Pr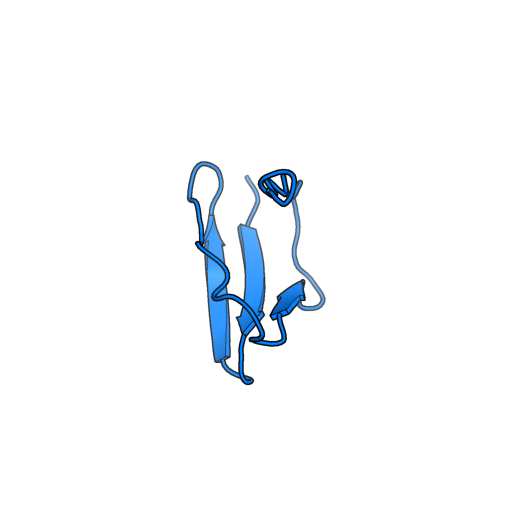otein AF-A0AAP8HT63-F1 (afdb_monomer_lite)

Sequence (47 aa):
SGALRLSVLGEDIEVAAGQMYLAPAGVPHAVAAGSHGVLMIVDPVGS

Organism: Escherichia coli (NCBI:txid562)

pLDDT: mean 92.11, std 6.34, range [62.53, 97.06]

Secondary structure (DSSP, 8-state):
--EEEEEETTEEEEEETT----PPTT--EEEPTT-BS-PPP--PPP-

Foldseek 3Di:
DFWWWKQWPNDTDIADPPGDDDHDPPTDIDTDPPGDDDDDDDDDDDD

Structure (mmCIF, N/CA/C/O backbone):
data_AF-A0AAP8HT63-F1
#
_entry.id   AF-A0AAP8HT63-F1
#
loop_
_atom_site.group_PDB
_atom_site.id
_atom_site.type_symbol
_atom_site.label_atom_id
_atom_site.label_alt_id
_atom_site.label_comp_id
_atom_site.label_asym_id
_atom_site.label_entity_id
_atom_site.label_seq_id
_atom_site.pdbx_PDB_ins_code
_atom_site.Cartn_x
_atom_site.Cartn_y
_atom_site.Cartn_z
_atom_site.occupancy
_atom_site.B_iso_or_equiv
_atom_site.auth_seq_id
_atom_site.auth_comp_id
_atom_site.auth_asym_id
_atom_site.auth_atom_id
_atom_site.pdbx_PDB_model_num
ATOM 1 N N . SER A 1 1 ? -7.217 5.958 16.709 1.00 73.19 1 SER A N 1
ATOM 2 C CA . SER A 1 1 ? -7.198 4.544 16.290 1.00 73.19 1 SER A CA 1
ATOM 3 C C . SER A 1 1 ? -7.429 4.486 14.791 1.00 73.19 1 SER A C 1
ATOM 5 O O . SER A 1 1 ? -8.194 5.287 14.265 1.00 73.19 1 SER A O 1
ATOM 7 N N . GLY A 1 2 ? -6.718 3.610 14.094 1.00 86.56 2 GLY A N 1
ATOM 8 C CA . GLY A 1 2 ? -6.809 3.453 12.646 1.00 86.56 2 GLY A CA 1
ATOM 9 C C . GLY A 1 2 ? -5.915 2.305 12.199 1.00 86.56 2 GLY A C 1
ATOM 10 O O . GLY A 1 2 ? -4.917 2.016 12.865 1.00 86.56 2 GLY A O 1
ATOM 11 N N . ALA A 1 3 ? -6.306 1.652 11.116 1.00 93.31 3 ALA A N 1
ATOM 12 C CA . ALA A 1 3 ? -5.546 0.598 10.472 1.00 93.31 3 ALA A CA 1
ATOM 13 C C . ALA A 1 3 ? -5.735 0.732 8.961 1.00 93.31 3 ALA A C 1
ATOM 15 O O . ALA A 1 3 ? -6.822 1.082 8.476 1.00 93.31 3 ALA A O 1
ATOM 16 N N . LEU A 1 4 ? -4.660 0.477 8.229 1.00 96.75 4 LEU A N 1
ATOM 17 C CA . LEU A 1 4 ? -4.680 0.410 6.778 1.00 96.75 4 LEU A CA 1
ATOM 18 C C . LEU A 1 4 ? -4.567 -1.048 6.366 1.00 96.75 4 LEU A C 1
ATOM 20 O O . LEU A 1 4 ? -3.751 -1.782 6.915 1.00 96.75 4 LEU A O 1
ATOM 24 N N . ARG A 1 5 ? -5.372 -1.461 5.392 1.00 97.06 5 ARG A N 1
ATOM 25 C CA . ARG A 1 5 ? -5.229 -2.766 4.750 1.00 97.06 5 ARG A CA 1
ATOM 26 C C . ARG A 1 5 ? -4.524 -2.555 3.423 1.00 97.06 5 ARG A C 1
ATOM 28 O O . ARG A 1 5 ? -5.042 -1.842 2.566 1.00 97.06 5 ARG A O 1
ATOM 35 N N . LEU A 1 6 ? -3.335 -3.120 3.278 1.00 96.56 6 LEU A N 1
ATOM 36 C CA . LEU A 1 6 ? -2.591 -3.117 2.028 1.00 96.56 6 LEU A CA 1
ATOM 37 C C . LEU A 1 6 ? -2.911 -4.403 1.277 1.00 96.56 6 LEU A C 1
ATOM 39 O O . LEU A 1 6 ? -2.707 -5.480 1.823 1.00 96.56 6 LEU A O 1
ATOM 43 N N . SER A 1 7 ? -3.376 -4.289 0.038 1.00 96.44 7 SER A N 1
ATOM 44 C CA . SER A 1 7 ? -3.413 -5.428 -0.873 1.00 96.44 7 SER A CA 1
ATOM 45 C C . SER A 1 7 ? -2.057 -5.531 -1.557 1.00 96.44 7 SER A C 1
ATOM 47 O O . SER A 1 7 ? -1.644 -4.584 -2.233 1.00 96.44 7 SER A O 1
ATOM 49 N N . VAL A 1 8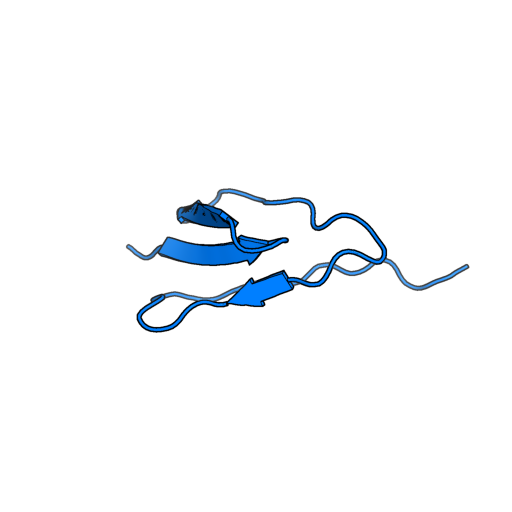 ? -1.359 -6.647 -1.369 1.00 95.38 8 VAL A N 1
ATOM 50 C CA . VAL A 1 8 ? -0.040 -6.925 -1.951 1.00 95.38 8 VAL A CA 1
ATOM 51 C C . VAL A 1 8 ? -0.083 -8.316 -2.564 1.00 95.38 8 VAL A C 1
ATOM 53 O O . VAL A 1 8 ? -0.341 -9.286 -1.865 1.00 95.38 8 VAL A O 1
ATOM 56 N N . LEU A 1 9 ? 0.123 -8.429 -3.881 1.00 93.00 9 LEU A N 1
ATOM 57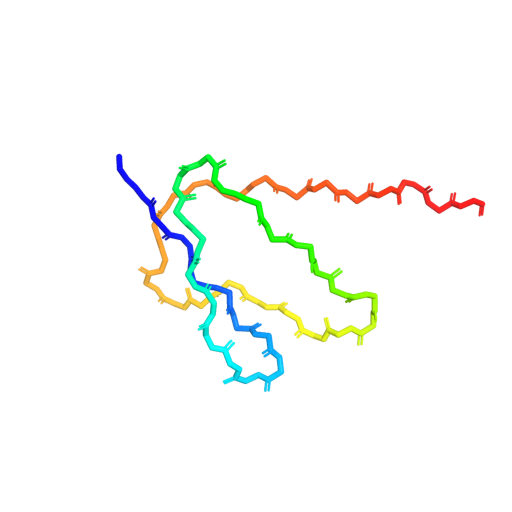 C CA . LEU A 1 9 ? -0.045 -9.699 -4.617 1.00 93.00 9 LEU A CA 1
ATOM 58 C C . LEU A 1 9 ? -1.408 -10.392 -4.384 1.00 93.00 9 LEU A C 1
ATOM 60 O O . LEU A 1 9 ? -1.522 -11.606 -4.514 1.00 93.00 9 LEU A O 1
ATOM 64 N N . GLY A 1 10 ? -2.453 -9.620 -4.066 1.00 89.94 10 GLY A N 1
ATOM 65 C CA . GLY A 1 10 ? -3.783 -10.148 -3.748 1.00 89.94 10 GLY A CA 1
ATOM 66 C C . GLY A 1 10 ? -3.960 -10.615 -2.299 1.00 89.94 10 GLY A C 1
ATOM 67 O O . GLY A 1 10 ? -5.055 -11.050 -1.954 1.00 89.94 10 GLY A O 1
ATOM 68 N N . GLU A 1 11 ? -2.935 -10.499 -1.452 1.00 93.25 11 GLU A N 1
ATOM 69 C CA . GLU A 1 11 ? -3.034 -10.729 -0.009 1.00 93.25 11 GLU A CA 1
ATOM 70 C C . GLU A 1 11 ? -3.302 -9.424 0.739 1.00 93.25 11 GLU A C 1
ATOM 72 O O . GLU A 1 11 ? -2.710 -8.389 0.428 1.00 93.25 11 GLU A O 1
ATOM 77 N N . ASP A 1 12 ? -4.168 -9.484 1.749 1.00 94.88 12 ASP A N 1
ATOM 78 C CA . ASP A 1 12 ? -4.479 -8.342 2.602 1.00 94.88 12 ASP A CA 1
ATOM 79 C C . ASP A 1 12 ? -3.580 -8.341 3.842 1.00 94.88 12 ASP A C 1
ATOM 81 O O . ASP A 1 12 ? -3.636 -9.237 4.687 1.00 94.88 12 ASP A O 1
ATOM 85 N N . ILE A 1 13 ? -2.774 -7.292 3.969 1.00 95.62 13 ILE A N 1
ATOM 86 C CA . ILE A 1 13 ? -1.868 -7.058 5.091 1.00 95.62 13 ILE A CA 1
ATOM 87 C C . ILE A 1 13 ? -2.417 -5.896 5.917 1.00 95.62 13 ILE A C 1
ATOM 89 O O . ILE A 1 13 ? -2.533 -4.773 5.423 1.00 95.62 13 ILE A O 1
ATOM 93 N N . GLU A 1 14 ? -2.745 -6.141 7.185 1.00 95.81 14 GLU A N 1
ATOM 94 C CA . GLU A 1 14 ? -3.141 -5.074 8.107 1.00 95.81 14 GLU A CA 1
ATOM 95 C C . GLU A 1 14 ? -1.910 -4.371 8.688 1.00 95.81 14 GLU A C 1
ATOM 97 O O . GLU A 1 14 ? -0.997 -5.001 9.221 1.00 95.81 14 GLU A O 1
ATOM 102 N N . VAL A 1 15 ? -1.908 -3.043 8.605 1.00 95.94 15 VAL A N 1
ATOM 103 C CA . VAL A 1 15 ? -0.898 -2.167 9.193 1.00 95.94 15 VAL A CA 1
ATOM 104 C C . VAL A 1 15 ? -1.594 -1.272 10.212 1.00 95.94 15 VAL A C 1
ATOM 106 O O . VAL A 1 15 ? -2.305 -0.325 9.853 1.00 95.94 15 VAL A O 1
ATOM 109 N N . ALA A 1 16 ? -1.415 -1.582 11.496 1.00 95.38 16 ALA A N 1
ATOM 110 C CA . ALA A 1 16 ? -1.954 -0.775 12.582 1.00 95.38 16 ALA A CA 1
ATOM 111 C C . ALA A 1 16 ? -1.130 0.507 12.799 1.00 95.38 16 ALA A C 1
ATOM 113 O O . ALA A 1 16 ? -0.001 0.654 12.326 1.00 95.38 16 ALA A O 1
ATOM 114 N N . ALA A 1 17 ? -1.688 1.453 13.556 1.00 95.00 17 ALA A N 1
ATOM 115 C CA . ALA A 1 17 ? -1.002 2.696 13.899 1.00 95.00 17 ALA A CA 1
ATOM 116 C C . ALA A 1 17 ? 0.377 2.444 14.545 1.00 95.00 17 ALA A C 1
ATOM 118 O O . ALA A 1 17 ? 0.488 1.726 15.537 1.00 95.00 17 ALA A O 1
ATOM 119 N N . GLY A 1 18 ? 1.419 3.068 13.988 1.00 93.75 18 GLY A N 1
ATOM 120 C CA . GLY A 1 18 ? 2.806 2.915 14.441 1.00 93.75 18 GLY A CA 1
ATOM 121 C C . GLY A 1 18 ? 3.540 1.702 13.862 1.00 93.75 18 GLY A C 1
ATOM 122 O O . GLY A 1 18 ? 4.744 1.581 14.074 1.00 93.75 18 GLY A O 1
ATOM 123 N N . GLN A 1 19 ? 2.859 0.827 13.115 1.00 95.56 19 GLN A N 1
ATOM 124 C CA . GLN A 1 19 ? 3.510 -0.252 12.376 1.00 95.56 19 GLN A CA 1
ATOM 125 C C . GLN A 1 19 ? 3.997 0.224 11.007 1.00 95.56 19 GLN A C 1
ATOM 127 O O . GLN A 1 19 ? 3.497 1.195 10.439 1.00 95.56 19 GLN A O 1
ATOM 132 N N . MET A 1 20 ? 4.979 -0.498 10.477 1.00 94.75 20 MET A N 1
ATOM 133 C CA . MET A 1 20 ? 5.539 -0.268 9.153 1.00 94.75 20 MET A CA 1
ATOM 134 C C . MET A 1 20 ? 5.464 -1.548 8.335 1.00 94.75 20 MET A C 1
ATOM 136 O O . MET A 1 20 ? 5.659 -2.645 8.857 1.00 94.75 20 MET A O 1
ATOM 140 N N . TYR A 1 21 ? 5.232 -1.380 7.040 1.00 95.00 21 TYR A N 1
ATOM 141 C CA . TYR A 1 21 ? 5.322 -2.438 6.050 1.00 95.00 21 TYR A CA 1
ATOM 142 C C . TYR A 1 21 ? 6.325 -2.019 4.977 1.00 95.00 21 TYR A C 1
ATOM 144 O O . TYR A 1 21 ? 6.255 -0.899 4.471 1.00 95.00 21 TYR A O 1
ATOM 152 N N . LEU A 1 22 ? 7.261 -2.907 4.642 1.00 95.25 22 LEU A N 1
ATOM 153 C CA . LEU A 1 22 ? 8.206 -2.682 3.555 1.00 95.25 22 LEU A CA 1
ATOM 154 C C . LEU A 1 22 ? 7.615 -3.250 2.266 1.00 95.25 22 LEU A C 1
ATOM 156 O O . LEU A 1 22 ? 7.571 -4.466 2.094 1.00 95.25 22 LEU A O 1
ATOM 160 N N . ALA A 1 23 ? 7.175 -2.368 1.369 1.00 92.94 23 ALA A N 1
ATOM 161 C CA . ALA A 1 23 ? 6.700 -2.764 0.052 1.00 92.94 23 ALA A CA 1
ATOM 162 C C . ALA A 1 23 ? 7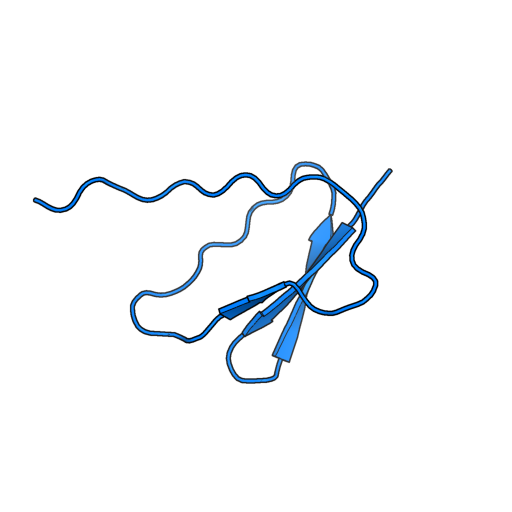.879 -3.263 -0.803 1.00 92.94 23 ALA A C 1
ATOM 164 O O . ALA A 1 23 ? 8.829 -2.506 -1.025 1.00 92.94 23 ALA A O 1
ATOM 165 N N . PRO A 1 24 ? 7.858 -4.517 -1.289 1.00 91.69 24 PRO A N 1
ATOM 166 C CA . PRO A 1 24 ? 8.921 -5.009 -2.151 1.00 91.69 24 PRO A CA 1
ATOM 167 C C . PRO A 1 24 ? 8.936 -4.266 -3.493 1.00 91.69 24 PRO A C 1
ATOM 169 O O . PRO A 1 24 ? 7.890 -3.985 -4.083 1.00 91.69 24 PRO A O 1
ATOM 172 N N . ALA A 1 25 ? 10.132 -3.979 -4.007 1.00 91.62 25 ALA A N 1
ATOM 173 C CA . ALA A 1 25 ? 10.290 -3.319 -5.297 1.00 91.62 25 ALA A CA 1
ATOM 174 C C . ALA A 1 25 ? 9.664 -4.147 -6.432 1.00 91.62 25 ALA A C 1
ATOM 176 O O . ALA A 1 25 ? 9.818 -5.367 -6.492 1.00 91.62 25 ALA A O 1
ATOM 177 N N . GLY A 1 26 ? 8.956 -3.471 -7.339 1.00 92.81 26 GLY A N 1
ATOM 178 C CA . GLY A 1 26 ? 8.287 -4.106 -8.477 1.00 92.81 26 GLY A CA 1
ATOM 179 C C . GLY A 1 26 ? 7.041 -4.924 -8.124 1.00 92.81 26 GLY A C 1
ATOM 180 O O . GLY A 1 26 ? 6.417 -5.473 -9.029 1.00 92.81 26 GLY A O 1
ATOM 181 N N . VAL A 1 27 ? 6.647 -4.996 -6.848 1.00 94.88 27 VAL A N 1
ATOM 182 C CA . VAL A 1 27 ? 5.427 -5.687 -6.426 1.00 94.88 27 VAL A CA 1
ATOM 183 C C . VAL A 1 27 ? 4.260 -4.695 -6.367 1.00 94.88 27 VAL A C 1
ATOM 185 O O . VAL A 1 27 ? 4.325 -3.732 -5.596 1.00 94.88 27 VAL A O 1
ATOM 188 N N . PRO A 1 28 ? 3.177 -4.913 -7.141 1.00 94.56 28 PRO A N 1
ATOM 189 C CA . PRO A 1 28 ? 1.984 -4.082 -7.058 1.00 94.56 28 PRO A CA 1
ATOM 190 C C . PRO A 1 28 ? 1.391 -4.113 -5.651 1.00 94.56 28 PRO A C 1
ATOM 192 O O . PRO A 1 28 ? 1.154 -5.184 -5.086 1.00 94.56 28 PRO A O 1
ATOM 195 N N . HIS A 1 29 ? 1.139 -2.928 -5.109 1.00 95.31 29 HIS A N 1
ATOM 196 C CA . HIS A 1 29 ? 0.528 -2.746 -3.803 1.00 95.31 29 HIS A CA 1
ATOM 197 C C . HIS A 1 29 ? -0.476 -1.592 -3.847 1.00 95.31 29 HIS A C 1
ATOM 199 O O . HIS A 1 29 ? -0.273 -0.603 -4.553 1.00 95.31 29 HIS A O 1
ATOM 205 N N . ALA A 1 30 ? -1.575 -1.721 -3.107 1.00 95.56 30 ALA A N 1
ATOM 206 C CA . ALA A 1 30 ? -2.626 -0.710 -3.034 1.00 95.56 30 ALA A CA 1
ATOM 207 C C . ALA A 1 30 ? -3.235 -0.643 -1.631 1.00 95.56 30 ALA A C 1
ATOM 209 O O . ALA A 1 30 ? -3.245 -1.630 -0.902 1.00 95.56 30 ALA A O 1
ATOM 210 N N . VAL A 1 31 ? -3.794 0.511 -1.263 1.00 95.62 31 VAL A N 1
ATOM 211 C CA . VAL A 1 31 ? -4.612 0.630 -0.047 1.00 95.62 31 VAL A CA 1
ATOM 212 C C . VAL A 1 31 ? -6.017 0.114 -0.354 1.00 95.62 31 VAL A C 1
ATOM 214 O O . VAL A 1 31 ? -6.705 0.649 -1.224 1.00 95.62 31 VAL A O 1
ATOM 217 N N . ALA A 1 32 ? -6.447 -0.924 0.357 1.00 95.44 32 ALA A N 1
ATOM 218 C CA . ALA A 1 32 ? -7.754 -1.537 0.185 1.00 95.44 32 ALA A CA 1
ATOM 219 C C . ALA A 1 32 ? -8.882 -0.638 0.715 1.00 95.44 32 ALA A C 1
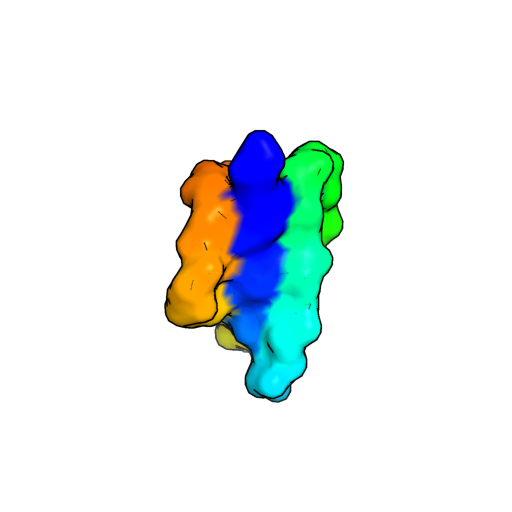ATOM 221 O O . ALA A 1 32 ? -8.714 0.140 1.665 1.00 95.44 32 ALA A O 1
ATOM 222 N N . ALA A 1 33 ? -10.065 -0.786 0.118 1.00 93.12 33 ALA A N 1
ATOM 223 C CA . ALA A 1 33 ? -11.256 -0.039 0.497 1.00 93.12 33 ALA A CA 1
ATOM 224 C C . ALA A 1 33 ? -11.631 -0.243 1.980 1.00 93.12 33 ALA A C 1
ATOM 226 O O . ALA A 1 33 ? -11.410 -1.296 2.589 1.00 93.12 33 ALA A O 1
ATOM 227 N N . GLY A 1 34 ? -12.207 0.801 2.579 1.00 90.44 34 GLY A N 1
ATOM 228 C CA . GLY A 1 34 ? -12.603 0.800 3.989 1.00 90.44 34 GLY A CA 1
ATOM 229 C C . GLY A 1 34 ? -11.440 0.896 4.984 1.00 90.44 34 GLY A C 1
ATOM 230 O O . GLY A 1 34 ? -11.676 0.769 6.183 1.00 90.44 34 GLY A O 1
ATOM 231 N N . SER A 1 35 ? -10.207 1.108 4.514 1.00 94.38 35 SER A N 1
ATOM 232 C CA . SER A 1 35 ? -9.085 1.508 5.369 1.00 94.38 35 SER A CA 1
ATOM 233 C C . SER A 1 35 ? -9.354 2.873 6.011 1.00 94.38 35 SER A C 1
ATOM 235 O O . SER A 1 35 ? -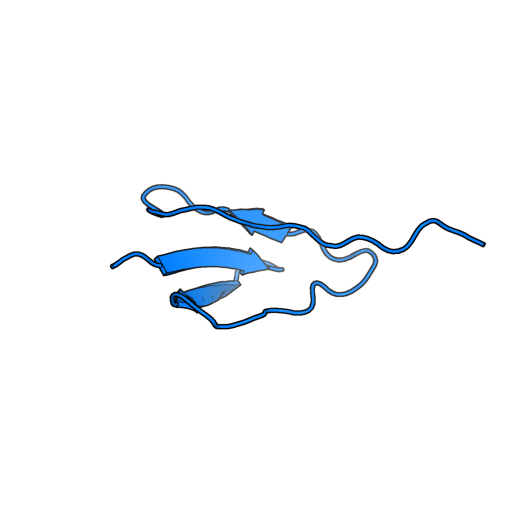9.967 3.742 5.388 1.00 94.38 35 SER A O 1
ATOM 237 N N . HIS A 1 36 ? -8.883 3.081 7.241 1.00 94.88 36 HIS A N 1
ATOM 238 C CA . HIS A 1 36 ? -9.077 4.341 7.960 1.00 94.88 36 HIS A CA 1
ATOM 239 C C . HIS A 1 36 ? -7.806 4.756 8.699 1.00 94.88 36 HIS A C 1
ATOM 241 O O . HIS A 1 36 ? -7.324 4.047 9.585 1.00 94.88 36 HIS A O 1
ATOM 247 N N . GLY A 1 37 ? -7.294 5.940 8.372 1.00 92.69 37 GLY A N 1
ATOM 248 C CA . GLY A 1 37 ? -6.087 6.497 8.969 1.00 92.69 37 GLY A CA 1
ATOM 249 C C . GLY A 1 37 ? -5.292 7.323 7.966 1.00 92.69 37 GLY A C 1
ATOM 250 O O . GLY A 1 37 ? -5.790 7.677 6.901 1.00 92.69 37 GLY A O 1
ATOM 251 N N . VAL A 1 38 ? -4.044 7.616 8.321 1.00 92.62 38 VAL A N 1
ATOM 252 C CA . VAL A 1 38 ? -3.085 8.312 7.458 1.00 92.62 38 VAL A CA 1
ATOM 253 C C . VAL A 1 38 ? -1.978 7.332 7.095 1.00 92.62 38 VAL A C 1
ATOM 255 O O . VAL A 1 38 ? -1.406 6.701 7.982 1.00 92.62 38 VAL A O 1
ATOM 258 N N . LEU A 1 39 ? -1.678 7.214 5.800 1.00 93.44 39 LEU A N 1
ATOM 259 C CA . LEU A 1 39 ? -0.515 6.483 5.308 1.00 93.44 39 LEU A CA 1
ATOM 260 C C . LEU A 1 39 ? 0.638 7.460 5.107 1.00 93.44 39 LEU A C 1
ATOM 262 O O . LEU A 1 39 ? 0.488 8.450 4.393 1.00 93.44 39 LEU A O 1
ATOM 266 N N . MET A 1 40 ? 1.792 7.154 5.690 1.00 93.81 40 MET A N 1
ATOM 267 C CA . MET A 1 40 ? 3.046 7.808 5.335 1.00 93.81 40 MET A CA 1
ATOM 268 C C . MET A 1 40 ? 3.828 6.874 4.416 1.00 93.81 40 MET A C 1
ATOM 270 O O . MET A 1 40 ? 4.119 5.741 4.794 1.00 93.81 40 MET A O 1
ATOM 274 N N . ILE A 1 41 ? 4.158 7.350 3.219 1.00 92.94 41 ILE A N 1
ATOM 275 C CA . ILE A 1 41 ? 5.016 6.635 2.274 1.00 92.94 41 ILE A CA 1
ATOM 276 C C . ILE A 1 41 ? 6.411 7.242 2.377 1.00 92.94 41 ILE A C 1
ATOM 278 O O . ILE A 1 41 ? 6.567 8.460 2.288 1.00 92.94 41 ILE A O 1
ATOM 282 N N . VAL A 1 42 ? 7.410 6.387 2.579 1.00 92.75 42 VAL A N 1
ATOM 283 C CA . VAL A 1 42 ? 8.824 6.756 2.534 1.00 92.75 42 VAL A CA 1
ATOM 284 C C . VAL A 1 42 ? 9.433 6.001 1.369 1.00 92.75 42 VAL A C 1
ATOM 286 O O . VAL A 1 42 ? 9.504 4.776 1.406 1.00 92.75 42 VAL A O 1
ATOM 289 N N . ASP A 1 43 ? 9.844 6.737 0.346 1.00 90.31 43 ASP A N 1
ATOM 290 C CA . ASP A 1 43 ? 10.470 6.185 -0.850 1.00 90.31 43 ASP A CA 1
ATOM 291 C C . ASP A 1 43 ? 11.881 6.776 -0.969 1.00 90.31 43 ASP A C 1
ATOM 293 O O . ASP A 1 43 ? 12.021 8.007 -0.940 1.00 90.31 43 ASP A O 1
ATOM 297 N N . PRO A 1 44 ? 12.949 5.958 -1.004 1.00 85.38 44 PRO A N 1
ATOM 298 C CA . PRO A 1 44 ? 14.287 6.475 -1.237 1.00 85.38 44 PRO A CA 1
ATOM 299 C C . PRO A 1 44 ? 14.363 7.140 -2.614 1.00 85.38 44 PRO A C 1
ATOM 301 O O . PRO A 1 44 ? 13.930 6.589 -3.622 1.00 85.38 44 PRO A O 1
ATOM 304 N N . VAL A 1 45 ? 14.975 8.323 -2.673 1.00 83.50 45 VAL A N 1
ATOM 305 C CA . VAL A 1 45 ? 15.369 8.924 -3.953 1.00 83.50 45 VAL A CA 1
ATOM 306 C C . VAL A 1 45 ? 16.335 7.972 -4.660 1.00 83.50 45 VAL A C 1
ATOM 308 O O . VAL A 1 45 ? 17.324 7.540 -4.065 1.00 83.50 45 VAL A O 1
ATOM 311 N N . GLY A 1 46 ? 16.020 7.617 -5.910 1.00 77.69 46 GLY A N 1
ATOM 312 C CA . GLY A 1 46 ? 16.868 6.759 -6.739 1.00 77.69 46 GLY A CA 1
ATOM 313 C C . GLY A 1 46 ? 18.297 7.301 -6.839 1.00 77.69 46 GLY A C 1
ATOM 314 O O . GLY A 1 46 ? 18.497 8.516 -6.820 1.00 77.69 46 GLY A O 1
ATOM 315 N N . SER A 1 47 ? 19.277 6.390 -6.892 1.00 62.53 47 SER A N 1
ATOM 316 C CA . SER A 1 47 ? 20.696 6.722 -7.108 1.00 62.53 47 SER A CA 1
ATOM 317 C C . SER A 1 47 ? 20.957 7.289 -8.498 1.00 62.53 47 SER A C 1
ATOM 319 O O . SER A 1 47 ? 20.287 6.829 -9.451 1.00 62.53 47 SER A O 1
#

Radius of gyration: 11.23 Å; chains: 1; bounding box: 33×20×25 Å

InterPro domains:
  IPR011051 RmlC-like cupin domain superfamily [SSF51182] (1-42)
  IPR013096 Cupin 2, conserved barrel [PF07883] (1-42)
  IPR014710 RmlC-like jelly roll fold [G3DSA:2.60.120.10] (1-45)